Protein AF-A0A409XMB3-F1 (afdb_monomer)

Foldseek 3Di:
DDWFDDQDPDDDDPVPPDPDPVSVVSRVVCVVVVRTDDDDDDPVRVVVVVVVVVVCCVVVVDPDDDDDDDDPCVVPDDDDPDPPDDDDDDDDDDDDDDDDDDDDDDDDDDDDDDDDDDDDDDDDDD

Organism: Psilocybe cyanescens (NCBI:txid93625)

pLDDT: mean 75.9, std 19.15, range [35.38, 95.88]

Secondary structure (DSSP, 8-state):
-EEE---SSS---GGGS---HHHHHHHHHHHHTT-SEEE---HHHHHHHHHHHHHHHHTTSSPPPPPPPPPTTTTPPPPPP---S-----------------------------------------

Radius of gyration: 28.91 Å; Cα contacts (8 Å, |Δi|>4): 46; chains: 1; bounding box: 41×85×69 Å

Structure (mmCIF, N/CA/C/O backbone):
data_AF-A0A409XMB3-F1
#
_entry.id   AF-A0A409XMB3-F1
#
loop_
_atom_site.group_PDB
_atom_site.id
_atom_site.type_symbol
_atom_site.label_atom_id
_atom_site.label_alt_id
_atom_site.label_comp_id
_atom_site.label_asym_id
_atom_site.label_entity_id
_atom_site.label_seq_id
_atom_site.pdbx_PDB_ins_code
_atom_site.Cartn_x
_atom_site.Cartn_y
_atom_site.Cartn_z
_atom_site.occupancy
_atom_site.B_iso_or_equiv
_atom_site.auth_seq_id
_atom_site.auth_comp_id
_atom_site.auth_asym_id
_atom_site.auth_atom_id
_atom_site.pdbx_PDB_model_num
ATOM 1 N N . LEU A 1 1 ? -6.671 -1.298 3.818 1.00 86.25 1 LEU A N 1
ATOM 2 C CA . LEU A 1 1 ? -6.690 -1.993 2.513 1.00 86.25 1 LEU A CA 1
ATOM 3 C C . LEU A 1 1 ? -5.303 -2.555 2.301 1.00 86.25 1 LEU A C 1
ATOM 5 O O . LEU A 1 1 ? -4.352 -1.843 2.599 1.00 86.25 1 LEU A O 1
ATOM 9 N N . GLU A 1 2 ? -5.206 -3.780 1.816 1.00 91.50 2 GLU A N 1
ATOM 10 C CA . GLU A 1 2 ? -3.941 -4.432 1.476 1.00 91.50 2 GLU A CA 1
ATOM 11 C C . GLU A 1 2 ? -4.019 -4.946 0.040 1.00 91.50 2 GLU A C 1
ATOM 13 O O . GLU A 1 2 ? -5.081 -5.402 -0.389 1.00 91.50 2 GLU A O 1
ATOM 18 N N . LEU A 1 3 ? -2.928 -4.806 -0.713 1.00 92.81 3 LEU A N 1
ATOM 19 C CA . LEU A 1 3 ? -2.816 -5.314 -2.076 1.00 92.81 3 LEU A CA 1
ATOM 20 C C . LEU A 1 3 ? -2.106 -6.664 -2.031 1.00 92.81 3 LEU A C 1
ATOM 22 O O . LEU A 1 3 ? -0.945 -6.731 -1.636 1.00 92.81 3 LEU A O 1
ATOM 26 N N . ILE A 1 4 ? -2.797 -7.714 -2.460 1.00 92.75 4 ILE A N 1
ATOM 27 C CA . ILE A 1 4 ? -2.263 -9.075 -2.524 1.00 92.75 4 ILE A CA 1
ATOM 28 C C . ILE A 1 4 ? -1.999 -9.430 -3.983 1.00 92.75 4 ILE A C 1
ATOM 30 O O . ILE A 1 4 ? -2.730 -8.970 -4.857 1.00 92.75 4 ILE A O 1
ATOM 34 N N . GLY A 1 5 ? -0.963 -10.236 -4.234 1.00 92.00 5 GLY A N 1
ATOM 35 C CA . GLY A 1 5 ? -0.686 -10.820 -5.551 1.00 92.00 5 GLY A CA 1
ATOM 36 C C . GLY A 1 5 ? -0.137 -9.840 -6.585 1.00 92.00 5 GLY A C 1
ATOM 37 O O . GLY A 1 5 ? -0.247 -10.086 -7.782 1.00 92.00 5 GLY A O 1
ATOM 38 N N . TRP A 1 6 ? 0.449 -8.726 -6.145 1.00 92.00 6 TRP A N 1
ATOM 39 C CA . TRP A 1 6 ? 1.109 -7.796 -7.054 1.00 92.00 6 TRP A CA 1
ATOM 40 C C . TRP A 1 6 ? 2.348 -8.448 -7.686 1.00 92.00 6 TRP A C 1
ATOM 42 O O . TRP A 1 6 ? 3.220 -8.950 -6.981 1.00 92.00 6 TRP A O 1
ATOM 52 N N . THR A 1 7 ? 2.426 -8.444 -9.018 1.00 90.31 7 THR A N 1
ATOM 53 C CA . THR A 1 7 ? 3.443 -9.199 -9.773 1.00 90.31 7 THR A CA 1
ATOM 54 C C . THR A 1 7 ? 4.788 -8.485 -9.905 1.00 90.31 7 THR A C 1
ATOM 56 O O . THR A 1 7 ? 5.772 -9.106 -10.306 1.00 90.31 7 THR A O 1
ATOM 59 N N . TYR A 1 8 ? 4.848 -7.189 -9.592 1.00 88.38 8 TYR A N 1
ATOM 60 C CA . TYR A 1 8 ? 6.058 -6.377 -9.715 1.00 88.38 8 TYR A CA 1
ATOM 61 C C . TYR A 1 8 ? 6.667 -6.073 -8.346 1.00 88.38 8 TYR A C 1
ATOM 63 O O . TYR A 1 8 ? 5.961 -5.895 -7.362 1.00 88.38 8 TYR A O 1
ATOM 71 N N . GLU A 1 9 ? 7.987 -5.905 -8.287 1.00 86.44 9 GLU A N 1
ATOM 72 C CA . GLU A 1 9 ? 8.697 -5.594 -7.034 1.00 86.44 9 GLU A CA 1
ATOM 73 C C . GLU A 1 9 ? 8.261 -4.270 -6.395 1.00 86.44 9 GLU A C 1
ATOM 75 O O . GLU A 1 9 ? 8.339 -4.083 -5.182 1.00 86.44 9 GLU A O 1
ATOM 80 N N . LYS A 1 10 ? 7.847 -3.309 -7.226 1.00 86.69 10 LYS A N 1
ATOM 81 C CA . LYS A 1 10 ? 7.492 -1.958 -6.798 1.00 86.69 10 LYS A CA 1
ATOM 82 C C . LYS A 1 10 ? 6.112 -1.604 -7.314 1.00 86.69 10 LYS A C 1
ATOM 84 O O . LYS A 1 10 ? 5.753 -1.904 -8.453 1.00 86.69 10 LYS A O 1
ATOM 89 N N . LEU A 1 11 ? 5.357 -0.902 -6.479 1.00 86.50 11 LEU A N 1
ATOM 90 C CA . LEU A 1 11 ? 4.116 -0.270 -6.895 1.00 86.50 11 LEU A CA 1
ATOM 91 C C . LEU A 1 11 ? 4.464 1.066 -7.562 1.00 86.50 11 LEU A C 1
ATOM 93 O O . LEU A 1 11 ? 4.784 2.048 -6.890 1.00 86.50 11 LEU A O 1
ATOM 97 N N . VAL A 1 12 ? 4.474 1.081 -8.893 1.00 86.88 12 VAL A N 1
ATOM 98 C CA . VAL A 1 12 ? 4.844 2.248 -9.707 1.00 86.88 12 VAL A CA 1
ATOM 99 C C . VAL A 1 12 ? 3.673 2.643 -10.602 1.00 86.88 12 VAL A C 1
ATOM 101 O O . VAL A 1 12 ? 2.772 1.846 -10.850 1.00 86.88 12 VAL A O 1
ATOM 104 N N . ASN A 1 13 ? 3.682 3.882 -11.097 1.00 84.38 13 ASN A N 1
ATOM 105 C CA . ASN A 1 13 ? 2.747 4.316 -12.135 1.00 84.38 13 ASN A CA 1
ATOM 106 C C . ASN A 1 13 ? 2.805 3.332 -13.325 1.00 84.38 13 ASN A C 1
ATOM 108 O O . ASN A 1 13 ? 3.919 3.014 -13.749 1.00 84.38 13 ASN A O 1
ATOM 112 N N . PRO A 1 14 ? 1.662 2.885 -13.881 1.00 79.44 14 PRO A N 1
ATOM 113 C CA . PRO A 1 14 ? 1.623 1.957 -15.010 1.00 79.44 14 PRO A CA 1
ATOM 114 C C . PRO A 1 14 ? 2.483 2.387 -16.205 1.00 79.44 14 PRO A C 1
ATOM 116 O O . PRO A 1 14 ? 3.109 1.537 -16.826 1.00 79.44 14 PRO A O 1
ATOM 119 N N . SER A 1 15 ? 2.606 3.688 -16.491 1.00 81.81 15 SER A N 1
ATOM 120 C CA . SER A 1 15 ? 3.463 4.176 -17.586 1.00 81.81 15 SER A CA 1
ATOM 121 C C . SER A 1 15 ? 4.964 3.995 -17.336 1.00 81.81 15 SER A C 1
ATOM 123 O O . SER A 1 15 ? 5.756 4.044 -18.271 1.00 81.81 15 SER A O 1
ATOM 125 N N . LYS A 1 16 ? 5.361 3.805 -16.072 1.00 82.31 16 LYS A N 1
ATOM 126 C CA . LYS A 1 16 ? 6.736 3.511 -15.649 1.00 82.31 16 LYS A CA 1
ATOM 127 C C . LYS A 1 16 ? 6.980 2.020 -15.425 1.00 82.31 16 LYS A C 1
ATOM 129 O O . LYS A 1 16 ? 8.098 1.651 -15.069 1.00 82.31 16 LYS A O 1
ATOM 134 N N . LEU A 1 17 ? 5.958 1.176 -15.570 1.00 81.88 17 LEU A N 1
ATOM 135 C CA . LEU A 1 17 ? 6.168 -0.266 -15.585 1.00 81.88 17 LEU A CA 1
ATOM 136 C C . LEU A 1 17 ? 6.957 -0.634 -16.840 1.00 81.88 17 LEU A C 1
ATOM 138 O O . LEU A 1 17 ? 6.929 0.077 -17.845 1.00 81.88 17 LEU A O 1
ATOM 142 N N . SER A 1 18 ? 7.685 -1.748 -16.780 1.00 76.94 18 SER A N 1
ATOM 143 C CA . SER A 1 18 ? 8.399 -2.231 -17.957 1.00 76.94 18 SER A CA 1
ATOM 144 C C . SER A 1 18 ? 7.403 -2.436 -19.100 1.00 76.94 18 SER A C 1
ATOM 146 O O . SER A 1 18 ? 6.399 -3.122 -18.910 1.00 76.94 18 SER A O 1
ATOM 148 N N . THR A 1 19 ? 7.728 -1.959 -20.296 1.00 79.94 19 THR A N 1
ATOM 149 C CA . THR A 1 19 ? 6.975 -2.258 -21.526 1.00 79.94 19 THR A CA 1
ATOM 150 C C . THR A 1 19 ? 7.185 -3.696 -22.010 1.00 79.94 19 THR A C 1
ATOM 152 O O . THR A 1 19 ? 6.738 -4.067 -23.093 1.00 79.94 19 THR A O 1
ATOM 155 N N . SER A 1 20 ? 7.865 -4.530 -21.215 1.00 82.56 20 SER A N 1
ATOM 156 C CA . SER A 1 20 ? 8.048 -5.940 -21.519 1.00 82.56 20 SER A CA 1
ATOM 157 C C . SER A 1 20 ? 6.692 -6.657 -21.522 1.00 82.56 20 SER A C 1
ATOM 159 O O . SER A 1 20 ? 5.986 -6.725 -20.512 1.00 82.56 20 SER A O 1
ATOM 161 N N . LEU A 1 21 ? 6.330 -7.214 -22.681 1.00 85.38 21 LEU A N 1
ATOM 162 C CA . LEU A 1 21 ? 5.100 -7.990 -22.861 1.00 85.38 21 LEU A CA 1
ATOM 163 C C . LEU A 1 21 ? 4.926 -9.120 -21.828 1.00 85.38 21 LEU A C 1
ATOM 165 O O . LEU A 1 21 ? 3.801 -9.298 -21.359 1.00 85.38 21 LEU A O 1
ATOM 169 N N . PRO A 1 22 ? 5.977 -9.865 -21.419 1.00 88.38 22 PRO A N 1
ATOM 170 C CA . PRO A 1 22 ? 5.817 -10.936 -20.438 1.00 88.38 22 PRO A CA 1
ATOM 171 C C . PRO A 1 22 ? 5.331 -10.443 -19.071 1.00 88.38 22 PRO A C 1
ATOM 173 O O . PRO A 1 22 ? 4.495 -11.098 -18.455 1.00 88.38 22 PRO A O 1
ATOM 176 N N . GLY A 1 23 ? 5.822 -9.294 -18.592 1.00 87.75 23 GLY A N 1
ATOM 177 C CA . GLY A 1 23 ? 5.414 -8.750 -17.293 1.00 87.75 23 GLY A CA 1
ATOM 178 C C . GLY A 1 23 ? 3.952 -8.306 -17.290 1.00 87.75 23 GLY A C 1
ATOM 179 O O . GLY A 1 23 ? 3.211 -8.609 -16.357 1.00 87.75 23 GLY A O 1
ATOM 180 N N . LEU A 1 24 ? 3.528 -7.647 -18.372 1.00 88.00 24 LEU A N 1
ATOM 181 C CA . LEU A 1 24 ? 2.155 -7.166 -18.515 1.00 88.00 24 LEU A CA 1
ATOM 182 C C . LEU A 1 24 ? 1.154 -8.316 -18.647 1.00 88.00 24 LEU A C 1
ATOM 184 O O . LEU A 1 24 ? 0.090 -8.251 -18.040 1.00 88.00 24 LEU A O 1
ATOM 188 N N . ARG A 1 25 ? 1.508 -9.383 -19.379 1.00 91.75 25 ARG A N 1
ATOM 189 C CA . ARG A 1 25 ? 0.685 -10.602 -19.459 1.00 91.75 25 ARG A CA 1
ATOM 190 C C . ARG A 1 25 ? 0.496 -11.232 -18.086 1.00 91.75 25 ARG A C 1
ATOM 192 O O . ARG A 1 25 ? -0.635 -11.406 -17.669 1.00 91.75 25 ARG A O 1
ATOM 199 N N . LYS A 1 26 ? 1.581 -11.428 -17.328 1.00 91.69 26 LYS A N 1
ATOM 200 C CA . LYS A 1 26 ? 1.498 -11.959 -15.957 1.00 91.69 26 LYS A CA 1
ATOM 201 C C . LYS A 1 26 ? 0.608 -11.117 -15.047 1.00 91.69 26 LYS A C 1
ATOM 203 O O . LYS A 1 26 ? -0.134 -11.670 -14.245 1.00 91.69 26 LYS A O 1
ATOM 208 N N . LEU A 1 27 ? 0.697 -9.789 -15.143 1.00 90.62 27 LEU A N 1
ATOM 209 C CA . LEU A 1 27 ? -0.177 -8.909 -14.369 1.00 90.62 27 LEU A CA 1
ATOM 210 C C . LEU A 1 27 ? -1.643 -9.071 -14.788 1.00 90.62 27 LEU A C 1
ATOM 212 O O . LEU A 1 27 ? -2.511 -9.143 -13.925 1.00 90.62 27 LEU A O 1
ATOM 216 N N . LEU A 1 28 ? -1.914 -9.129 -16.093 1.00 91.56 28 LEU A N 1
ATOM 217 C CA . LEU A 1 28 ? -3.261 -9.327 -16.619 1.00 91.56 28 LEU A CA 1
ATOM 218 C C . LEU A 1 28 ? -3.847 -10.670 -16.168 1.00 91.56 28 LEU A C 1
ATOM 220 O O . LEU A 1 28 ? -4.965 -10.699 -15.663 1.00 91.56 28 LEU A O 1
ATOM 224 N N . ASP A 1 29 ? -3.077 -11.749 -16.289 1.00 94.81 29 ASP A N 1
ATOM 225 C CA . ASP A 1 29 ? -3.473 -13.090 -15.858 1.00 94.81 29 ASP A CA 1
ATOM 226 C C . ASP A 1 29 ? -3.771 -13.096 -14.351 1.00 94.81 29 ASP A C 1
ATOM 228 O O . ASP A 1 29 ? -4.845 -13.513 -13.932 1.00 94.81 29 ASP A O 1
ATOM 232 N N . ALA A 1 30 ? -2.899 -12.494 -13.533 1.00 94.44 30 ALA A N 1
ATOM 233 C CA . ALA A 1 30 ? -3.109 -12.399 -12.089 1.00 94.44 30 ALA A CA 1
ATOM 234 C C . ALA A 1 30 ? -4.381 -11.619 -11.702 1.00 94.44 30 ALA A C 1
ATOM 236 O O . ALA A 1 30 ? -5.035 -11.935 -10.703 1.00 94.44 30 ALA A O 1
ATOM 237 N N . LEU A 1 31 ? -4.740 -10.592 -12.476 1.00 92.75 31 LEU A N 1
ATOM 238 C CA . LEU A 1 31 ? -5.984 -9.845 -12.286 1.00 92.75 31 LEU A CA 1
ATOM 239 C C . LEU A 1 31 ? -7.209 -10.676 -12.687 1.00 92.75 31 LEU A C 1
ATOM 241 O O . LEU A 1 31 ? -8.196 -10.673 -11.952 1.00 92.75 31 LEU A O 1
ATOM 245 N N . ASN A 1 32 ? -7.137 -11.401 -13.806 1.00 95.69 32 ASN A N 1
ATOM 246 C CA . ASN A 1 32 ? -8.226 -12.250 -14.299 1.00 95.69 32 ASN A CA 1
ATOM 247 C C . ASN A 1 32 ? -8.482 -13.453 -13.383 1.00 95.69 32 ASN A C 1
ATOM 249 O O . ASN A 1 32 ? -9.632 -13.753 -13.069 1.00 95.69 32 ASN A O 1
ATOM 253 N N . ASP A 1 33 ? -7.418 -14.081 -12.889 1.00 95.88 33 ASP A N 1
ATOM 254 C CA . ASP A 1 33 ? -7.488 -15.205 -11.952 1.00 95.88 33 ASP A CA 1
ATOM 255 C C . ASP A 1 33 ? -7.924 -14.761 -10.542 1.00 95.88 33 ASP A C 1
ATOM 257 O O . ASP A 1 33 ? -8.229 -15.580 -9.674 1.00 95.88 33 ASP A O 1
ATOM 261 N N . GLY A 1 34 ? -7.931 -13.449 -10.271 1.00 94.12 34 GLY A N 1
ATOM 262 C CA . GLY A 1 34 ? -8.261 -12.885 -8.962 1.00 94.12 34 GLY A CA 1
ATOM 263 C C . GLY A 1 34 ? -7.192 -13.135 -7.891 1.00 94.12 34 GLY A C 1
ATOM 264 O O . GLY A 1 34 ? -7.480 -13.020 -6.688 1.00 94.12 34 GLY A O 1
ATOM 265 N N . THR A 1 35 ? -5.969 -13.474 -8.309 1.00 94.50 35 THR A N 1
ATOM 266 C CA . THR A 1 35 ? -4.800 -13.597 -7.427 1.00 94.50 35 THR A CA 1
ATOM 267 C C . THR A 1 35 ? -4.270 -12.217 -7.038 1.00 94.50 35 THR A C 1
ATOM 269 O O . THR A 1 35 ? -3.887 -12.021 -5.885 1.00 94.50 35 THR A O 1
ATOM 272 N N . CYS A 1 36 ? -4.351 -11.237 -7.947 1.00 94.75 36 CYS A N 1
ATOM 273 C CA . CYS A 1 36 ? -4.053 -9.834 -7.681 1.00 94.75 36 CYS A CA 1
ATOM 274 C C . CYS A 1 36 ? -5.325 -9.056 -7.303 1.00 94.75 36 CYS A C 1
ATOM 276 O O . CYS A 1 36 ? -6.171 -8.784 -8.155 1.00 94.75 36 CYS A O 1
ATOM 278 N N . LYS A 1 37 ? -5.478 -8.661 -6.032 1.00 93.94 37 LYS A N 1
ATOM 279 C CA . LYS A 1 37 ? -6.672 -7.936 -5.554 1.00 93.94 37 LYS A CA 1
ATOM 280 C C . LYS A 1 37 ? -6.427 -7.101 -4.305 1.00 93.94 37 LYS A C 1
ATOM 282 O O . LYS A 1 37 ? -5.506 -7.349 -3.531 1.00 93.94 37 LYS A O 1
ATOM 287 N N . PHE A 1 38 ? -7.317 -6.136 -4.081 1.00 93.00 38 PHE A N 1
ATOM 288 C CA . PHE A 1 38 ? -7.356 -5.366 -2.843 1.00 93.00 38 PHE A CA 1
ATOM 289 C C . PHE A 1 38 ? -8.289 -6.019 -1.828 1.00 93.00 38 PHE A C 1
ATOM 291 O O . PHE A 1 38 ? -9.477 -6.206 -2.095 1.00 93.00 38 PHE A O 1
ATOM 298 N N . ILE A 1 39 ? -7.768 -6.300 -0.635 1.00 94.56 39 ILE A N 1
ATOM 299 C CA . ILE A 1 39 ? -8.553 -6.821 0.482 1.00 94.56 39 ILE A CA 1
ATOM 300 C C . ILE A 1 39 ? -8.800 -5.719 1.512 1.00 94.56 39 ILE A C 1
ATOM 302 O O . ILE A 1 39 ? -7.922 -4.923 1.875 1.00 94.56 39 ILE A O 1
ATOM 306 N N . LYS A 1 40 ? -10.043 -5.661 1.992 1.00 94.88 40 LYS A N 1
ATOM 307 C CA . LYS A 1 40 ? -10.425 -4.838 3.137 1.00 94.88 40 LYS A CA 1
ATOM 308 C C . LYS A 1 40 ? -9.998 -5.534 4.419 1.00 94.88 40 LYS A C 1
ATOM 310 O O . LYS A 1 40 ? -10.643 -6.475 4.857 1.00 94.88 40 LYS A O 1
ATOM 315 N N . LEU A 1 41 ? -8.920 -5.030 5.009 1.00 94.25 41 LEU A N 1
ATOM 316 C CA . LEU A 1 41 ? -8.521 -5.399 6.361 1.00 94.25 41 LEU A CA 1
ATOM 317 C C . LEU A 1 41 ? -9.517 -4.850 7.382 1.00 94.25 41 LEU A C 1
ATOM 319 O O . LEU A 1 41 ? -9.977 -3.709 7.257 1.00 94.25 41 LEU A O 1
ATOM 323 N N . THR A 1 42 ? -9.802 -5.649 8.406 1.00 95.25 42 THR A N 1
ATOM 324 C CA . THR A 1 42 ? -10.522 -5.183 9.595 1.00 95.25 42 THR A CA 1
ATOM 325 C C . THR A 1 42 ? -9.645 -4.233 10.413 1.00 95.25 42 THR A C 1
ATOM 327 O O . THR A 1 42 ? -8.432 -4.137 10.216 1.00 95.25 42 THR A O 1
ATOM 330 N N . THR A 1 43 ? -10.246 -3.506 11.354 1.00 93.56 43 THR A N 1
ATOM 331 C CA . THR A 1 43 ? -9.515 -2.573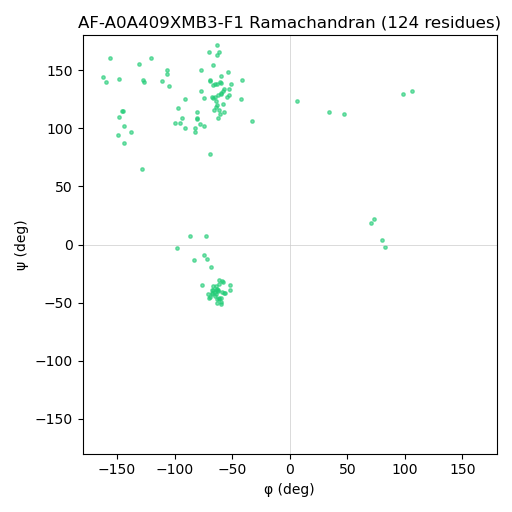 12.227 1.00 93.56 43 THR A CA 1
ATOM 332 C C . THR A 1 43 ? -8.427 -3.275 13.041 1.00 93.56 43 THR A C 1
ATOM 334 O O . THR A 1 43 ? -7.317 -2.757 13.140 1.00 93.56 43 THR A O 1
ATOM 337 N N . ALA A 1 44 ? -8.709 -4.475 13.557 1.00 93.69 44 ALA A N 1
ATOM 338 C CA . ALA A 1 44 ? -7.746 -5.284 14.302 1.00 93.69 44 ALA A CA 1
ATOM 339 C C . ALA A 1 44 ? -6.542 -5.696 13.436 1.00 93.69 44 ALA A C 1
ATOM 341 O O . ALA A 1 44 ? -5.395 -5.499 13.833 1.00 93.69 44 ALA A O 1
ATOM 342 N N . GLN A 1 45 ? -6.793 -6.186 12.218 1.00 94.06 45 GLN A N 1
ATOM 343 C CA . GLN A 1 45 ? -5.735 -6.558 11.272 1.00 94.06 45 GLN A CA 1
ATOM 344 C C . GLN A 1 45 ? -4.887 -5.355 10.855 1.00 94.06 45 GLN A C 1
ATOM 346 O O . GLN A 1 45 ? -3.670 -5.460 10.739 1.00 94.06 45 GLN A O 1
ATOM 351 N N . LEU A 1 46 ? -5.514 -4.192 10.670 1.00 93.94 46 LEU A N 1
ATOM 352 C CA . LEU A 1 46 ? -4.803 -2.964 10.330 1.00 93.94 46 LEU A CA 1
ATOM 353 C C . LEU A 1 46 ? -3.851 -2.537 11.454 1.00 93.94 46 LEU A C 1
ATOM 355 O O . LEU A 1 46 ? -2.715 -2.157 11.175 1.00 93.94 46 LEU A O 1
ATOM 359 N N . LEU A 1 47 ? -4.286 -2.626 12.715 1.00 94.06 47 LEU A N 1
ATOM 360 C CA . LEU A 1 47 ? -3.428 -2.332 13.864 1.00 94.06 47 LEU A CA 1
ATOM 361 C C . LEU A 1 47 ? -2.231 -3.280 13.926 1.00 94.06 47 LEU A C 1
ATOM 363 O O . LEU A 1 47 ? -1.105 -2.807 14.082 1.00 94.06 47 LEU A O 1
ATOM 367 N N . GLN A 1 48 ? -2.470 -4.580 13.748 1.00 94.50 48 GLN A N 1
ATOM 368 C CA . GLN A 1 48 ? -1.418 -5.591 13.730 1.00 94.50 48 GLN A CA 1
ATOM 369 C C . GLN A 1 48 ? -0.403 -5.315 12.614 1.00 94.50 48 GLN A C 1
ATOM 371 O O . GLN A 1 48 ? 0.784 -5.146 12.883 1.00 94.50 48 GLN A O 1
ATOM 376 N N . HIS A 1 49 ? -0.881 -5.112 11.385 1.00 92.31 49 HIS A N 1
ATOM 377 C CA . HIS A 1 49 ? -0.040 -4.771 10.239 1.00 92.31 49 HIS A CA 1
ATOM 378 C C . HIS A 1 49 ? 0.793 -3.500 10.490 1.00 92.31 49 HIS A C 1
ATOM 380 O O . HIS A 1 49 ? 1.980 -3.434 10.170 1.00 92.31 49 HIS A O 1
ATOM 386 N N . CYS A 1 50 ? 0.206 -2.469 11.108 1.00 91.81 50 CYS A N 1
ATOM 387 C CA . CYS A 1 50 ? 0.946 -1.267 11.488 1.00 91.81 50 CYS A CA 1
ATOM 388 C C . CYS A 1 50 ? 2.034 -1.535 12.538 1.00 91.81 50 CYS A C 1
ATOM 390 O O . CYS A 1 50 ? 3.072 -0.870 12.507 1.00 91.81 50 CYS A O 1
ATOM 392 N N . GLN A 1 51 ? 1.805 -2.442 13.487 1.00 94.88 51 GLN A N 1
ATOM 393 C CA . GLN A 1 51 ? 2.809 -2.815 14.483 1.00 94.88 51 GLN A CA 1
ATOM 394 C C . GLN A 1 51 ? 3.948 -3.608 13.848 1.00 94.88 51 GLN A C 1
ATOM 396 O O . GLN A 1 51 ? 5.107 -3.269 14.076 1.00 94.88 51 GLN A O 1
ATOM 401 N N . ASP A 1 52 ? 3.630 -4.588 13.008 1.00 93.81 52 ASP A N 1
ATOM 402 C CA . ASP A 1 52 ? 4.623 -5.435 12.347 1.00 93.81 52 ASP A CA 1
ATOM 403 C C . ASP A 1 52 ? 5.492 -4.619 11.388 1.00 93.81 52 ASP A C 1
ATOM 405 O O . ASP A 1 52 ? 6.717 -4.708 11.429 1.00 93.81 52 ASP A O 1
ATOM 409 N N . HIS A 1 53 ? 4.894 -3.687 10.643 1.00 91.81 53 HIS A N 1
ATOM 410 C CA . HIS A 1 53 ? 5.649 -2.745 9.818 1.00 91.81 53 HIS A CA 1
ATOM 411 C C . HIS A 1 53 ? 6.577 -1.841 10.652 1.00 91.81 53 HIS A C 1
ATOM 413 O O . HIS A 1 53 ? 7.706 -1.558 10.254 1.00 91.81 53 HIS A O 1
ATOM 419 N N . LYS A 1 54 ? 6.136 -1.377 11.832 1.00 92.25 54 LYS A N 1
ATOM 420 C CA . LYS A 1 54 ? 6.994 -0.589 12.737 1.00 92.25 54 LYS A CA 1
ATOM 421 C C . LYS A 1 54 ? 8.147 -1.418 13.299 1.00 92.25 54 LYS A C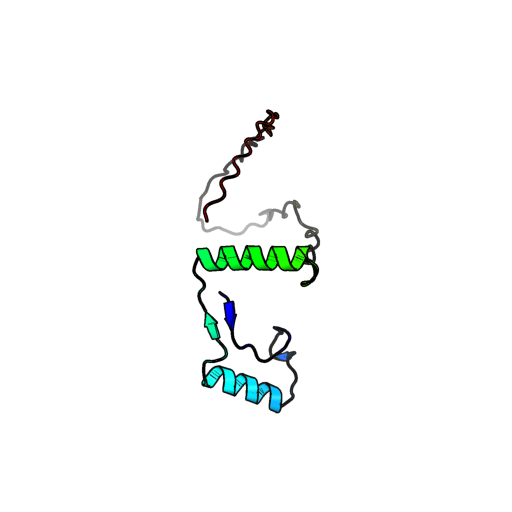 1
ATOM 423 O O . LYS A 1 54 ? 9.236 -0.870 13.439 1.00 92.25 54 LYS A O 1
ATOM 428 N N . LYS A 1 55 ? 7.913 -2.691 13.633 1.00 93.94 55 LYS A N 1
ATOM 429 C CA . LYS A 1 55 ? 8.962 -3.622 14.072 1.00 93.94 55 LYS A CA 1
ATOM 430 C C . LYS A 1 55 ? 9.975 -3.841 12.950 1.00 93.94 55 LYS A C 1
ATOM 432 O O . LYS A 1 55 ? 11.134 -3.518 13.144 1.00 93.94 55 LYS A O 1
ATOM 437 N N . ALA A 1 56 ? 9.520 -4.163 11.740 1.00 91.38 56 ALA A N 1
ATOM 438 C CA . ALA A 1 56 ? 10.392 -4.355 10.581 1.00 91.38 56 ALA A CA 1
ATOM 439 C C . ALA A 1 56 ? 11.255 -3.122 10.238 1.00 91.38 56 ALA A C 1
ATOM 441 O O . ALA A 1 56 ? 12.388 -3.274 9.785 1.00 91.38 56 ALA A O 1
ATOM 442 N N . ILE A 1 57 ? 10.759 -1.899 10.478 1.00 92.69 57 ILE A N 1
ATOM 443 C CA . ILE A 1 57 ? 11.583 -0.680 10.377 1.00 92.69 57 ILE A CA 1
ATOM 444 C C . ILE A 1 57 ? 12.636 -0.617 11.493 1.00 92.69 57 ILE A C 1
ATOM 446 O O . ILE A 1 57 ? 13.778 -0.256 11.225 1.00 92.69 57 ILE A O 1
ATOM 450 N N . LYS A 1 58 ? 12.260 -0.916 12.744 1.00 90.94 58 LYS A N 1
ATOM 451 C CA . LYS A 1 58 ? 13.186 -0.898 13.891 1.00 90.94 58 LYS A CA 1
ATOM 452 C C . LYS A 1 58 ? 14.287 -1.946 13.750 1.00 90.94 58 LYS A C 1
ATOM 454 O O . LYS A 1 58 ? 15.435 -1.645 14.050 1.00 90.94 58 LYS A O 1
ATOM 459 N N . ASP A 1 59 ? 13.931 -3.119 13.242 1.00 92.50 59 ASP A N 1
ATOM 460 C CA . ASP A 1 59 ? 14.843 -4.237 13.001 1.00 92.50 59 ASP A CA 1
ATOM 461 C C . ASP A 1 59 ? 15.737 -3.995 11.767 1.00 92.50 59 ASP A C 1
ATOM 463 O O . ASP A 1 59 ? 16.664 -4.755 11.507 1.00 92.50 59 ASP A O 1
ATOM 467 N N . GLY A 1 60 ? 15.467 -2.939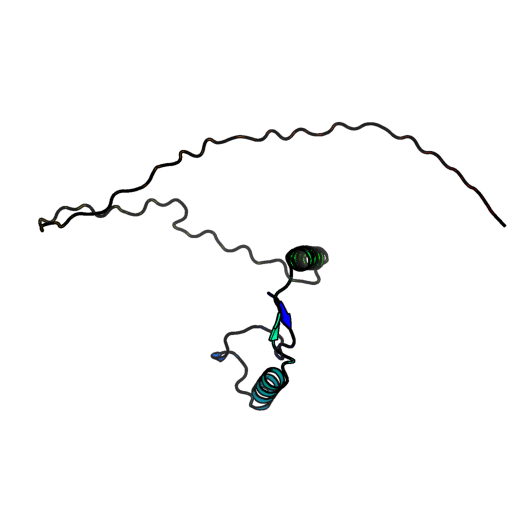 10.987 1.00 89.31 60 GLY A N 1
ATOM 468 C CA . GLY A 1 60 ? 16.238 -2.567 9.799 1.00 89.31 60 GLY A CA 1
ATOM 469 C C . GLY A 1 60 ? 15.912 -3.376 8.540 1.00 89.31 60 GLY A C 1
ATOM 470 O O . GLY A 1 60 ? 16.529 -3.152 7.501 1.00 89.31 60 GLY A O 1
ATOM 471 N N . SER A 1 61 ? 14.926 -4.277 8.596 1.00 89.56 61 SER A N 1
ATOM 472 C CA . SER A 1 61 ? 14.452 -5.046 7.437 1.00 89.56 61 SER A CA 1
ATOM 473 C C . SER A 1 61 ? 13.781 -4.152 6.387 1.00 89.56 61 SER A C 1
ATOM 475 O O . SER A 1 61 ? 13.942 -4.366 5.185 1.00 89.56 61 SER A O 1
ATOM 477 N N . LEU A 1 62 ? 13.068 -3.112 6.832 1.00 87.06 62 LEU A N 1
ATOM 478 C CA . LEU A 1 62 ? 12.472 -2.103 5.960 1.00 87.06 62 LEU A CA 1
ATOM 479 C C . LEU A 1 62 ? 13.175 -0.749 6.115 1.00 87.06 62 LEU A C 1
ATOM 481 O O . LEU A 1 62 ? 13.472 -0.329 7.236 1.00 87.06 62 LEU A O 1
ATOM 485 N N . PRO A 1 63 ? 13.391 -0.005 5.013 1.00 86.75 63 PRO A N 1
ATOM 486 C CA . PRO A 1 63 ? 13.982 1.322 5.088 1.00 86.75 63 PRO A CA 1
ATOM 487 C C . PRO A 1 63 ? 13.076 2.274 5.873 1.00 86.75 63 PRO A C 1
ATOM 489 O O . PRO A 1 63 ? 11.857 2.316 5.677 1.00 86.75 63 PRO A O 1
ATOM 492 N N . ALA A 1 64 ? 13.684 3.096 6.731 1.00 86.56 64 ALA A N 1
ATOM 493 C CA . ALA A 1 64 ? 12.949 4.087 7.501 1.00 86.56 64 ALA A CA 1
ATOM 494 C C . ALA A 1 64 ? 12.207 5.077 6.575 1.00 86.56 64 ALA A C 1
ATOM 496 O O . ALA A 1 64 ? 12.758 5.529 5.561 1.00 86.56 64 ALA A O 1
ATOM 497 N N . PRO A 1 65 ? 10.960 5.460 6.911 1.00 86.25 65 PRO A N 1
ATOM 498 C CA . PRO A 1 65 ? 10.185 6.376 6.090 1.00 86.25 65 PRO A CA 1
ATOM 499 C C . PRO A 1 65 ? 10.876 7.740 6.001 1.00 86.25 65 PRO A C 1
ATOM 501 O O . PRO A 1 65 ? 11.204 8.367 7.012 1.00 86.25 65 PRO A O 1
ATOM 504 N N . LYS A 1 66 ? 11.062 8.232 4.771 1.00 88.19 66 LYS A N 1
ATOM 505 C CA . LYS A 1 66 ? 11.620 9.567 4.524 1.00 88.19 66 LYS A CA 1
ATOM 506 C C . LYS A 1 66 ? 10.681 10.628 5.097 1.00 88.19 66 LYS A C 1
ATOM 508 O O . LYS A 1 66 ? 9.535 10.753 4.661 1.00 88.19 66 LYS A O 1
ATOM 513 N N . LYS A 1 67 ? 11.175 11.430 6.044 1.00 90.06 67 LYS A N 1
ATOM 514 C CA . LYS A 1 67 ? 10.449 12.609 6.529 1.00 90.06 67 LYS A CA 1
ATOM 515 C C . LYS A 1 67 ? 10.304 13.598 5.371 1.00 90.06 67 LYS A C 1
ATOM 517 O O . LYS A 1 67 ? 11.294 13.994 4.758 1.00 90.06 67 LYS A O 1
ATOM 522 N N . ARG A 1 68 ? 9.066 13.974 5.045 1.00 88.75 68 ARG A N 1
ATOM 523 C CA . ARG A 1 68 ? 8.811 15.021 4.047 1.00 88.75 68 ARG A CA 1
ATOM 524 C C . ARG A 1 68 ? 9.324 16.347 4.593 1.00 88.75 68 ARG A C 1
ATOM 526 O O . ARG A 1 68 ? 9.078 16.659 5.756 1.00 88.75 68 ARG A O 1
ATOM 533 N N . GLN A 1 69 ? 9.992 17.120 3.743 1.00 90.94 69 GLN A N 1
ATOM 534 C CA . GLN A 1 69 ? 10.370 18.483 4.095 1.00 90.94 69 GLN A CA 1
ATOM 535 C C . GLN A 1 69 ? 9.107 19.306 4.390 1.00 90.94 69 GLN A C 1
ATOM 537 O O . GLN A 1 69 ? 8.092 19.128 3.697 1.00 90.94 69 GLN A O 1
ATOM 542 N N . PRO A 1 70 ? 9.137 20.174 5.415 1.00 91.31 70 PRO A N 1
ATOM 543 C CA . PRO A 1 70 ? 8.030 21.075 5.680 1.00 91.31 70 PRO A CA 1
ATOM 544 C C . PRO A 1 70 ? 7.801 21.964 4.457 1.00 91.31 70 PRO A C 1
ATOM 546 O O . PRO A 1 70 ? 8.736 22.333 3.743 1.00 91.31 70 PRO A O 1
ATOM 549 N N . ARG A 1 71 ? 6.537 22.293 4.185 1.00 90.31 71 AR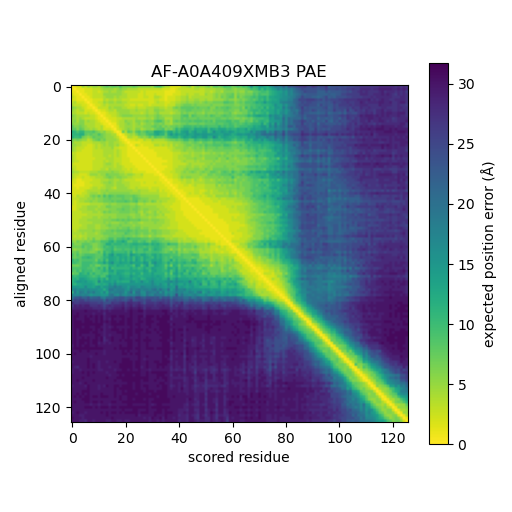G A N 1
ATOM 550 C CA . ARG A 1 71 ? 6.229 23.220 3.095 1.00 90.31 71 ARG A CA 1
ATOM 551 C C . ARG A 1 71 ? 6.703 24.621 3.481 1.00 90.31 71 ARG A C 1
ATOM 553 O O . ARG A 1 71 ? 6.540 25.020 4.629 1.00 90.31 71 ARG A O 1
ATOM 560 N N . LYS A 1 72 ? 7.251 25.369 2.520 1.00 90.25 72 LYS A N 1
ATOM 561 C CA . LYS A 1 72 ? 7.754 26.739 2.736 1.00 90.25 72 LYS A CA 1
ATOM 562 C C . LYS A 1 72 ? 6.671 27.697 3.251 1.00 90.25 72 LYS A C 1
ATOM 564 O O . LYS A 1 72 ? 6.977 28.618 3.992 1.00 90.25 72 LYS A O 1
ATOM 569 N N . ASP A 1 73 ? 5.423 27.474 2.855 1.00 87.00 73 ASP A N 1
ATOM 570 C CA . ASP A 1 73 ? 4.257 28.288 3.203 1.00 87.00 73 ASP A CA 1
ATOM 571 C C . ASP A 1 73 ? 3.595 27.880 4.530 1.00 87.00 73 ASP A C 1
ATOM 573 O O . ASP A 1 73 ? 2.523 28.385 4.874 1.00 87.00 73 ASP A O 1
ATOM 577 N N . ILE A 1 74 ? 4.199 26.958 5.291 1.00 88.06 74 ILE A N 1
ATOM 578 C CA . ILE A 1 74 ? 3.647 26.542 6.577 1.00 88.06 74 ILE A CA 1
ATOM 579 C C . ILE A 1 74 ? 3.590 27.746 7.531 1.00 88.06 74 ILE A C 1
ATOM 581 O O . ILE A 1 74 ? 4.600 28.344 7.886 1.00 88.06 74 ILE A O 1
ATOM 585 N N . GLY A 1 75 ? 2.375 28.140 7.917 1.00 88.50 75 GLY A N 1
ATOM 586 C CA . GLY A 1 75 ? 2.137 29.295 8.789 1.00 88.50 75 GLY A CA 1
A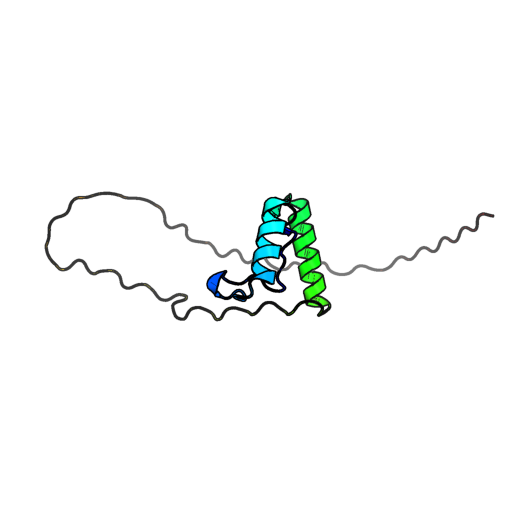TOM 587 C C . GLY A 1 75 ? 2.122 30.663 8.092 1.00 88.50 75 GLY A C 1
ATOM 588 O O . GLY A 1 75 ? 1.837 31.663 8.751 1.00 88.50 75 GLY A O 1
ATOM 589 N N . THR A 1 76 ? 2.361 30.747 6.778 1.00 88.56 76 THR A N 1
ATOM 590 C CA . THR A 1 76 ? 2.253 32.017 6.044 1.00 88.56 76 THR A CA 1
ATOM 591 C C . THR A 1 76 ? 0.781 32.388 5.836 1.00 88.56 76 THR A C 1
ATOM 593 O O . THR A 1 76 ? -0.008 31.603 5.305 1.00 88.56 76 THR A O 1
ATOM 596 N N . LYS A 1 77 ? 0.386 33.601 6.249 1.00 87.88 77 LYS A N 1
ATOM 597 C CA . LYS A 1 77 ? -0.963 34.125 5.985 1.00 87.88 77 LYS A CA 1
ATOM 598 C C . LYS A 1 77 ? -1.137 34.301 4.476 1.00 87.88 77 LYS A C 1
ATOM 600 O O . LYS A 1 77 ? -0.329 34.967 3.836 1.00 87.88 77 LYS A O 1
ATOM 605 N N . ARG A 1 78 ? -2.197 33.719 3.911 1.00 84.44 78 ARG A N 1
ATOM 606 C CA . ARG A 1 78 ? -2.569 33.971 2.513 1.00 84.44 78 ARG A CA 1
ATOM 607 C C . ARG A 1 78 ? -2.973 35.443 2.366 1.00 84.44 78 ARG A C 1
ATOM 609 O O . ARG A 1 78 ? -3.674 35.939 3.256 1.00 84.44 78 ARG A O 1
ATOM 616 N N . PRO A 1 79 ? -2.561 36.132 1.288 1.00 83.44 79 PRO A N 1
ATOM 617 C CA . PRO A 1 79 ? -3.048 37.476 1.023 1.00 83.44 79 PRO A CA 1
ATOM 618 C C . PRO A 1 79 ? -4.575 37.428 0.919 1.00 83.44 79 PRO A C 1
ATOM 620 O O . PRO A 1 79 ? -5.137 36.542 0.272 1.00 83.44 79 PRO A O 1
ATOM 623 N N . ARG A 1 80 ? -5.247 38.342 1.620 1.00 79.56 80 ARG A N 1
ATOM 624 C CA . ARG A 1 80 ? -6.677 38.576 1.417 1.00 79.56 80 ARG A CA 1
ATOM 625 C C . ARG A 1 80 ? -6.800 39.392 0.138 1.00 79.56 80 ARG A C 1
ATOM 627 O O . ARG A 1 80 ? -6.059 40.359 -0.013 1.00 79.56 80 ARG A O 1
ATOM 634 N N . ALA A 1 81 ? -7.686 38.989 -0.768 1.00 76.81 81 ALA A N 1
ATOM 635 C CA . ALA A 1 81 ? -8.083 39.867 -1.857 1.00 76.81 81 ALA A CA 1
ATOM 636 C C . ALA A 1 81 ? -8.648 41.146 -1.222 1.00 76.81 81 ALA A C 1
ATOM 638 O O . ALA A 1 81 ? -9.541 41.071 -0.380 1.00 76.81 81 ALA A O 1
ATOM 639 N N . THR A 1 82 ? -8.046 42.289 -1.524 1.00 67.81 82 THR A N 1
ATOM 640 C CA . THR A 1 82 ? -8.627 43.594 -1.223 1.00 67.81 82 THR A CA 1
ATOM 641 C C . THR A 1 82 ? -9.645 43.867 -2.321 1.00 67.81 82 THR A C 1
ATOM 643 O O . THR A 1 82 ? -9.260 44.050 -3.476 1.00 67.81 82 THR A O 1
ATOM 646 N N . ASP A 1 83 ? -10.927 43.812 -1.966 1.00 63.38 83 ASP A N 1
ATOM 647 C CA . ASP A 1 83 ? -12.039 44.233 -2.818 1.00 63.38 83 ASP A CA 1
ATOM 648 C C . ASP A 1 83 ? -12.001 45.761 -2.971 1.00 63.38 83 ASP A C 1
ATOM 650 O O . ASP A 1 83 ? -12.743 46.474 -2.312 1.00 63.38 83 ASP A O 1
ATOM 654 N N . ASP A 1 84 ? -11.110 46.260 -3.826 1.00 58.56 84 ASP A N 1
ATOM 655 C CA . ASP A 1 84 ? -11.152 47.632 -4.343 1.00 58.56 84 ASP A CA 1
ATOM 656 C C . ASP A 1 84 ? -11.067 47.586 -5.872 1.00 58.56 84 ASP A C 1
ATOM 658 O O . ASP A 1 84 ? -10.097 48.025 -6.490 1.00 58.56 84 ASP A O 1
ATOM 662 N N . LYS A 1 85 ? -12.098 47.001 -6.489 1.00 55.94 85 LYS A N 1
ATOM 663 C CA . LYS A 1 85 ? -12.675 47.509 -7.738 1.00 55.94 85 LYS A CA 1
ATOM 664 C C . LYS A 1 85 ? -14.173 47.245 -7.724 1.00 55.94 85 LYS A C 1
ATOM 666 O O . LYS A 1 85 ? -14.608 46.099 -7.716 1.00 55.94 85 LYS A O 1
ATOM 671 N N . GLU A 1 86 ? -14.912 48.345 -7.712 1.00 55.16 86 GLU A N 1
ATOM 672 C CA . GLU A 1 86 ? -16.343 48.477 -7.958 1.00 55.16 86 GLU A CA 1
ATOM 673 C C . GLU A 1 86 ? -16.851 47.451 -8.986 1.00 55.16 86 GLU A C 1
ATOM 675 O O . GLU A 1 86 ? -16.593 47.576 -10.183 1.00 55.16 86 GLU A O 1
ATOM 680 N N . ASN A 1 87 ? -17.578 46.430 -8.533 1.00 55.16 87 ASN A N 1
ATOM 681 C CA . ASN A 1 87 ? -18.648 45.832 -9.323 1.00 55.16 87 ASN A CA 1
ATOM 682 C C . ASN A 1 87 ? -19.608 45.057 -8.413 1.00 55.16 87 ASN A C 1
ATOM 684 O O . ASN A 1 87 ? -19.186 44.430 -7.443 1.00 55.16 87 ASN A O 1
ATOM 688 N N . GLU A 1 88 ? -20.899 45.168 -8.710 1.00 49.91 88 GLU A N 1
ATOM 689 C CA . GLU A 1 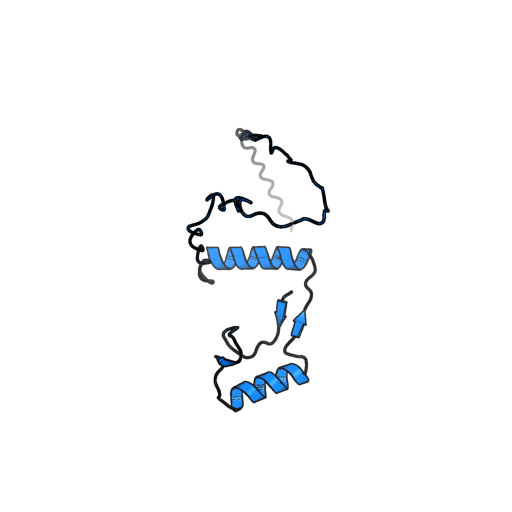88 ? -22.019 44.762 -7.863 1.00 49.91 88 GLU A CA 1
ATOM 690 C C . GLU A 1 88 ? -21.973 43.307 -7.361 1.00 49.91 88 GLU A C 1
ATOM 692 O O . GLU A 1 88 ? -21.518 42.381 -8.033 1.00 49.91 88 GLU A O 1
ATOM 697 N N . ALA A 1 89 ? -22.527 43.109 -6.162 1.00 51.69 89 ALA A N 1
ATOM 698 C CA . ALA A 1 89 ? -22.808 41.799 -5.580 1.00 51.69 89 ALA A CA 1
ATOM 699 C C . ALA A 1 89 ? -23.807 40.984 -6.446 1.00 51.69 89 ALA A C 1
ATOM 701 O O . ALA A 1 89 ? -24.565 41.551 -7.229 1.00 51.69 89 ALA A O 1
ATOM 702 N N . PRO A 1 90 ? -23.946 39.665 -6.204 1.00 49.28 90 PRO A N 1
ATOM 703 C CA . PRO A 1 90 ? -24.960 39.333 -5.210 1.00 49.28 90 PRO A CA 1
ATO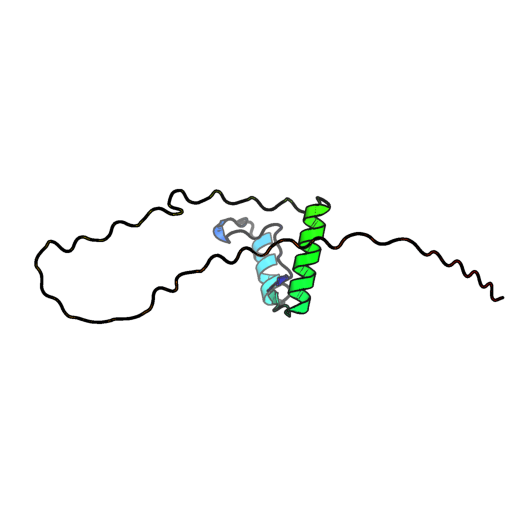M 704 C C . PRO A 1 90 ? -24.492 38.361 -4.125 1.00 49.28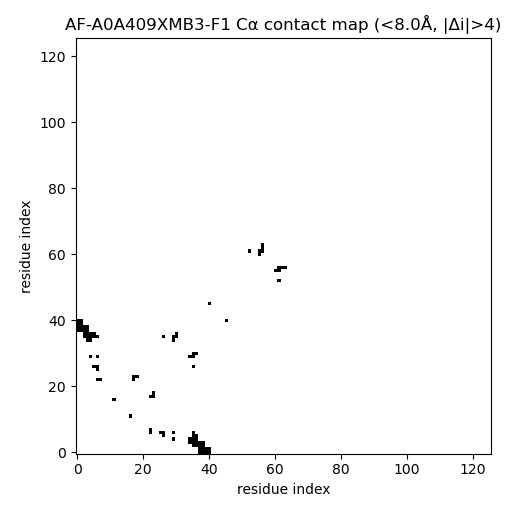 90 PRO A C 1
ATOM 706 O O . PRO A 1 90 ? -23.562 37.569 -4.251 1.00 49.28 90 PRO A O 1
ATOM 709 N N . ALA A 1 91 ? -25.198 38.500 -3.012 1.00 58.00 91 ALA A N 1
ATOM 710 C CA . ALA A 1 91 ? -24.925 37.973 -1.695 1.00 58.00 91 ALA A CA 1
ATOM 711 C C . ALA A 1 91 ? -24.920 36.437 -1.556 1.00 58.00 91 ALA A C 1
ATOM 713 O O . ALA A 1 91 ? -25.437 35.684 -2.380 1.00 58.00 91 ALA A O 1
ATOM 714 N N . SER A 1 92 ? -24.494 36.035 -0.350 1.00 54.91 92 SER A N 1
ATOM 715 C CA . SER A 1 92 ? -24.624 34.728 0.317 1.00 54.91 92 SER A CA 1
ATOM 716 C C . SER A 1 92 ? -23.371 33.837 0.197 1.00 54.91 92 SER A C 1
ATOM 718 O O . SER A 1 92 ? -22.832 33.636 -0.876 1.00 54.91 92 SER A O 1
ATOM 720 N N . LYS A 1 93 ? -22.813 33.260 1.268 1.00 48.84 93 LYS A N 1
ATOM 721 C CA . LYS A 1 93 ? -23.431 32.750 2.501 1.00 48.84 93 LYS A CA 1
ATOM 722 C C . LYS A 1 93 ? -22.496 32.898 3.710 1.00 48.84 93 LYS A C 1
ATOM 724 O O . LYS A 1 93 ? -21.295 32.667 3.630 1.00 48.84 93 LYS A O 1
ATOM 729 N N . LYS A 1 94 ? -23.105 33.220 4.854 1.00 52.66 94 LYS A N 1
ATOM 730 C CA . LYS A 1 94 ? -22.528 33.139 6.204 1.00 52.66 94 LYS A CA 1
ATOM 731 C C . LYS A 1 94 ? -22.183 31.692 6.603 1.00 52.66 94 LYS A C 1
ATOM 733 O O . LYS A 1 94 ? -22.796 30.735 6.131 1.00 52.66 94 LYS A O 1
ATOM 738 N N . SER A 1 95 ? -21.350 31.613 7.646 1.00 53.62 95 SER A N 1
ATOM 739 C CA . SER A 1 95 ? -21.107 30.503 8.592 1.00 53.62 95 SER A CA 1
ATOM 740 C C . SER A 1 95 ? -19.770 29.773 8.359 1.00 53.62 95 SER A C 1
ATOM 742 O O . SER A 1 95 ? -19.449 29.432 7.233 1.00 53.62 95 SER A O 1
ATOM 744 N N . ARG A 1 96 ? -18.922 29.511 9.365 1.00 48.69 96 ARG A N 1
ATOM 745 C CA . ARG A 1 96 ? -19.188 29.317 10.799 1.00 48.69 96 ARG A CA 1
ATOM 746 C C . ARG A 1 96 ? -17.892 29.467 11.634 1.00 48.69 96 ARG A C 1
ATOM 748 O O . ARG A 1 96 ? -16.825 29.060 11.195 1.00 48.69 96 ARG A O 1
ATOM 755 N N . CYS A 1 97 ? -18.065 30.040 12.826 1.00 35.38 97 CYS A N 1
ATOM 756 C CA . CYS A 1 97 ? -17.338 29.898 14.099 1.00 35.38 97 CYS A CA 1
ATOM 757 C C . CYS A 1 97 ? -15.818 29.640 14.118 1.00 35.38 97 CYS A C 1
ATOM 759 O O . CYS A 1 97 ? -15.332 28.543 13.854 1.00 35.38 97 CYS A O 1
ATOM 761 N N . ALA A 1 98 ? -15.097 30.640 14.630 1.00 48.91 98 ALA A N 1
ATOM 762 C CA . ALA A 1 98 ? -13.776 30.483 15.218 1.00 48.91 98 ALA A CA 1
ATOM 763 C C . ALA A 1 98 ? -13.872 29.645 16.505 1.00 48.91 98 ALA A C 1
ATOM 765 O O . ALA A 1 98 ? -14.481 30.070 17.483 1.00 48.91 98 ALA A O 1
ATOM 766 N N . VAL A 1 99 ? -13.256 28.463 16.508 1.00 49.38 99 VAL A N 1
ATOM 767 C CA . VAL A 1 99 ? -12.951 27.724 17.738 1.00 49.38 99 VAL A CA 1
ATOM 768 C C . VAL A 1 99 ? -11.519 28.070 18.122 1.00 49.38 99 VAL A C 1
ATOM 770 O O . VAL A 1 99 ? -10.558 27.615 17.497 1.00 49.38 99 VAL A O 1
ATOM 773 N N . SER A 1 100 ? -11.378 28.910 19.142 1.00 51.00 100 SER A N 1
ATOM 774 C CA . SER A 1 100 ? -10.127 29.120 19.862 1.00 51.00 100 SER A CA 1
ATOM 775 C C . SER A 1 100 ? -9.693 27.795 20.490 1.00 51.00 100 SER A C 1
ATOM 777 O O . SER A 1 100 ? -10.349 27.295 21.402 1.00 51.00 100 SER A O 1
ATOM 779 N N . LYS A 1 101 ? -8.593 27.208 20.011 1.00 50.81 101 LYS A N 1
ATOM 780 C CA . LYS A 1 101 ? -7.955 26.084 20.703 1.00 50.81 101 LYS A CA 1
ATOM 781 C C . LYS A 1 101 ? -7.223 26.624 21.927 1.00 50.81 101 LYS A C 1
ATOM 783 O O . LYS A 1 101 ? -6.140 27.194 21.807 1.00 50.81 101 LYS A O 1
ATOM 788 N N . SER A 1 102 ? -7.836 26.448 23.091 1.00 45.12 102 SER A N 1
ATOM 789 C CA . SER A 1 102 ? -7.168 26.513 24.382 1.00 45.12 102 SER A CA 1
ATOM 790 C C . SER A 1 102 ? -6.072 25.444 24.434 1.00 45.12 102 SER A C 1
ATOM 792 O O . SER A 1 102 ? -6.261 24.283 24.071 1.00 45.12 102 SER A O 1
ATOM 794 N N . LYS A 1 103 ? -4.880 25.881 24.829 1.00 45.62 103 LYS A N 1
ATOM 795 C CA . LYS A 1 103 ? -3.675 25.075 24.993 1.00 45.62 103 LYS A CA 1
ATOM 796 C C . LYS A 1 103 ? -3.746 24.397 26.363 1.00 45.62 103 LYS A C 1
ATOM 798 O O . LYS A 1 103 ? -3.424 25.030 27.361 1.00 45.62 103 LYS A O 1
ATOM 803 N N . SER A 1 104 ? -4.190 23.143 26.427 1.00 40.56 104 SER A N 1
ATOM 804 C CA . SER A 1 104 ? -4.076 22.326 27.641 1.00 40.56 104 SER A CA 1
ATOM 805 C C . SER A 1 104 ? -2.765 21.541 27.605 1.00 40.56 104 SER A C 1
ATOM 807 O O . SER A 1 104 ? -2.642 20.527 26.918 1.00 40.56 104 SER A O 1
ATOM 809 N N . THR A 1 105 ? -1.776 22.060 28.327 1.00 44.28 105 THR A N 1
ATOM 810 C CA . THR A 1 105 ? -0.555 21.359 28.725 1.00 44.28 105 THR A CA 1
ATOM 811 C C . THR A 1 105 ? -0.948 20.177 29.610 1.00 44.28 105 THR A C 1
ATOM 813 O O . THR A 1 105 ? -1.390 20.379 30.737 1.00 44.28 105 THR A O 1
ATOM 816 N N . ILE A 1 106 ? -0.822 18.952 29.102 1.00 46.69 106 ILE A N 1
ATOM 817 C CA . ILE A 1 106 ? -0.867 17.753 29.942 1.00 46.69 106 ILE A CA 1
ATOM 818 C C . ILE A 1 106 ? 0.521 17.630 30.563 1.00 46.69 106 ILE A C 1
ATOM 820 O O . ILE A 1 106 ? 1.510 17.473 29.849 1.00 46.69 106 ILE A O 1
ATOM 824 N N . GLN A 1 107 ? 0.579 17.793 31.882 1.00 49.38 107 GLN A N 1
ATOM 825 C CA . GLN A 1 107 ? 1.761 17.502 32.677 1.00 49.38 107 GLN A CA 1
ATOM 826 C C . GLN A 1 107 ? 2.001 15.990 32.661 1.00 49.38 107 GLN A C 1
ATOM 828 O O . GLN A 1 107 ? 1.098 15.201 32.940 1.00 49.38 107 GLN A O 1
ATOM 833 N N . GLU A 1 108 ? 3.223 15.614 32.301 1.00 42.62 108 GLU A N 1
ATOM 834 C CA . GLU A 1 108 ? 3.806 14.301 32.545 1.00 42.62 108 GLU A CA 1
ATOM 835 C C . GLU A 1 108 ? 3.770 14.043 34.056 1.00 42.62 108 GLU A C 1
ATOM 837 O O . GLU A 1 108 ? 4.407 14.755 34.831 1.00 42.62 108 GLU A O 1
ATOM 842 N N . VAL A 1 109 ? 2.988 13.055 34.484 1.00 44.84 109 VAL A N 1
ATOM 843 C CA . VAL A 1 109 ? 3.119 12.482 35.823 1.00 44.84 109 VAL A CA 1
ATOM 844 C C . VAL A 1 109 ? 3.914 11.198 35.654 1.00 44.84 109 VAL A C 1
ATOM 846 O O . VAL A 1 109 ? 3.396 10.199 35.156 1.00 44.84 109 VAL A O 1
ATOM 849 N N . GLU A 1 110 ? 5.186 11.247 36.039 1.00 54.84 110 GLU A N 1
ATOM 850 C CA . GLU A 1 110 ? 6.011 10.061 36.251 1.00 54.84 110 GLU A CA 1
ATOM 851 C C . GLU A 1 110 ? 5.380 9.171 37.335 1.00 54.84 110 GLU A C 1
ATOM 853 O O . GLU A 1 110 ? 5.107 9.654 38.441 1.00 54.84 110 GLU A O 1
ATOM 858 N N . PRO A 1 111 ? 5.199 7.860 37.108 1.00 51.56 111 PRO A N 1
ATOM 859 C CA . PRO A 1 111 ? 5.046 6.936 38.213 1.00 51.56 111 PRO A CA 1
ATOM 860 C C . PRO A 1 111 ? 6.425 6.592 38.787 1.00 51.56 111 PRO A C 1
ATOM 862 O O . PRO A 1 111 ? 7.219 5.863 38.191 1.00 51.56 111 PRO A O 1
ATOM 865 N N . LYS A 1 112 ? 6.674 7.131 39.986 1.00 42.19 112 LYS A N 1
ATOM 866 C CA . LYS A 1 112 ? 7.738 6.724 40.907 1.00 42.19 112 LYS A CA 1
ATOM 867 C C . LYS A 1 112 ? 7.728 5.211 41.143 1.00 42.19 112 LYS A C 1
ATOM 869 O O . LYS A 1 112 ? 6.685 4.600 41.369 1.00 42.19 112 LYS A O 1
ATOM 874 N N . SER A 1 113 ? 8.940 4.675 41.148 1.00 54.78 113 SER A N 1
ATOM 875 C CA . SER A 1 113 ? 9.372 3.352 41.587 1.00 54.78 113 SER A CA 1
ATOM 876 C C . SER A 1 113 ? 8.720 2.847 42.879 1.00 54.78 113 SER A C 1
ATOM 878 O O . SER A 1 113 ? 8.618 3.595 43.850 1.00 54.78 113 SER A O 1
ATOM 880 N N . LYS A 1 114 ? 8.410 1.541 42.920 1.00 55.59 114 LYS A N 1
ATOM 881 C CA . LYS A 1 114 ? 8.493 0.691 44.123 1.00 55.59 114 LYS A CA 1
ATOM 882 C C . LYS A 1 114 ? 8.850 -0.759 43.750 1.00 55.59 114 LYS A C 1
ATOM 884 O O . LYS A 1 114 ? 8.060 -1.445 43.117 1.00 55.59 114 LYS A O 1
ATOM 889 N N . GLU A 1 115 ? 10.077 -1.132 44.114 1.00 44.62 115 GLU A N 1
ATOM 890 C CA . GLU A 1 115 ? 10.467 -2.310 44.913 1.00 44.62 115 GLU A CA 1
ATOM 891 C C . GLU A 1 115 ? 9.879 -3.703 44.580 1.00 44.62 115 GLU A C 1
ATOM 893 O O . GLU A 1 115 ? 8.708 -3.995 44.803 1.00 44.62 115 GLU A O 1
ATOM 898 N N . VAL A 1 116 ? 10.790 -4.564 44.107 1.00 48.03 116 VAL A N 1
ATOM 899 C CA . VAL A 1 116 ? 11.074 -5.966 44.490 1.00 48.03 116 VAL A CA 1
ATOM 900 C C . VAL A 1 116 ? 10.130 -6.635 45.505 1.00 48.03 116 VAL A C 1
ATOM 902 O O . VAL A 1 116 ? 10.113 -6.238 46.662 1.00 48.03 116 VAL A O 1
ATOM 905 N N . VAL A 1 117 ? 9.533 -7.775 45.121 1.00 46.47 117 VAL A N 1
ATOM 906 C CA . VAL A 1 117 ? 9.490 -9.006 45.943 1.00 46.47 117 VAL A CA 1
ATOM 907 C C . VAL A 1 117 ? 9.573 -10.211 45.000 1.00 46.47 117 VAL A C 1
ATOM 909 O O . VAL A 1 117 ? 8.693 -10.420 44.169 1.00 46.47 117 VAL A O 1
ATOM 912 N N . GLY A 1 118 ? 10.663 -10.974 45.111 1.00 44.81 118 GLY A N 1
ATOM 913 C CA . GLY A 1 118 ? 10.800 -12.296 44.507 1.00 44.81 118 GLY A CA 1
ATOM 914 C C . GLY A 1 118 ? 10.028 -13.344 45.307 1.00 44.81 118 GLY A C 1
ATOM 915 O O . GLY A 1 118 ? 9.853 -13.219 46.520 1.00 44.81 118 GLY A O 1
ATOM 916 N N . SER A 1 119 ? 9.551 -14.381 44.631 1.00 50.66 119 SER A N 1
ATOM 917 C CA . SER A 1 119 ? 9.066 -15.598 45.281 1.00 50.66 119 SER A CA 1
ATOM 918 C C . SER A 1 119 ? 9.324 -16.772 44.348 1.00 50.66 119 SER A C 1
ATOM 920 O O . SER A 1 119 ? 8.540 -17.046 43.441 1.00 50.66 119 SER A O 1
ATOM 922 N N . ASP A 1 120 ? 10.468 -17.414 44.568 1.00 51.44 120 ASP A N 1
ATOM 923 C CA . ASP A 1 120 ? 10.743 -18.787 44.166 1.00 51.44 120 ASP A CA 1
ATOM 924 C C . ASP A 1 120 ? 9.638 -19.705 44.689 1.00 51.44 120 ASP A C 1
ATOM 926 O O . ASP A 1 120 ? 9.359 -19.684 45.886 1.00 51.44 120 ASP A O 1
ATOM 930 N N . LEU A 1 121 ? 9.047 -20.529 43.822 1.00 53.12 121 LEU A N 1
ATOM 931 C CA . LEU A 1 121 ? 8.446 -21.804 44.218 1.00 53.12 121 LEU A CA 1
ATOM 932 C C . LEU A 1 121 ? 8.668 -22.832 43.104 1.00 53.12 121 LEU A C 1
ATOM 934 O O . LEU A 1 121 ? 7.855 -23.025 42.200 1.00 53.12 121 LEU A O 1
ATOM 938 N N . GLU A 1 122 ? 9.824 -23.474 43.216 1.00 54.81 122 GLU A N 1
ATOM 939 C CA . GLU A 1 122 ? 10.094 -24.853 42.820 1.00 54.81 122 GLU A CA 1
ATOM 940 C C . GLU A 1 122 ? 8.930 -25.763 43.243 1.00 54.81 122 GLU A C 1
ATOM 942 O O . GLU A 1 122 ? 8.574 -25.811 44.419 1.00 54.81 122 GLU A O 1
ATOM 947 N N . THR A 1 123 ? 8.351 -26.514 42.305 1.00 55.03 123 THR A N 1
ATOM 948 C CA . THR A 1 123 ? 7.709 -27.795 42.628 1.00 55.03 123 THR A CA 1
ATOM 949 C C . THR A 1 123 ? 7.938 -28.783 41.489 1.00 55.03 123 THR A C 1
ATOM 951 O O . THR A 1 123 ? 7.292 -28.736 40.445 1.00 55.03 123 THR A O 1
ATOM 954 N N . ASP A 1 124 ? 8.889 -29.682 41.730 1.00 59.50 124 ASP A N 1
ATOM 955 C CA . ASP A 1 124 ? 9.022 -30.980 41.077 1.00 59.50 124 ASP A CA 1
ATOM 956 C C . ASP A 1 124 ? 7.728 -31.784 41.218 1.00 59.50 124 ASP A C 1
ATOM 958 O O . ASP A 1 124 ? 7.272 -32.034 42.338 1.00 59.50 124 ASP A O 1
ATOM 962 N N . ILE A 1 125 ? 7.180 -32.277 40.105 1.00 57.88 125 ILE A N 1
ATOM 963 C CA . ILE A 1 125 ? 6.242 -33.404 40.127 1.00 57.88 125 ILE A CA 1
ATOM 964 C C . ILE A 1 125 ? 6.560 -34.365 38.970 1.00 57.88 125 ILE A C 1
ATOM 966 O O . ILE A 1 125 ? 6.116 -34.159 37.846 1.00 57.88 125 ILE A O 1
ATOM 970 N N . LYS A 1 126 ? 7.316 -35.403 39.359 1.00 58.56 126 LYS A N 1
ATOM 971 C CA . LYS A 1 126 ? 7.335 -36.829 38.955 1.00 58.56 126 LYS A CA 1
ATOM 972 C C . LYS A 1 126 ? 7.415 -37.232 37.484 1.00 58.56 126 LYS A C 1
ATOM 974 O O . LYS A 1 126 ? 6.405 -37.097 36.765 1.00 58.56 126 LYS A O 1
#

Mean predicted aligned error: 17.78 Å

Sequence (126 aa):
LELIGWTYEKLVNPSKLSTSLPGL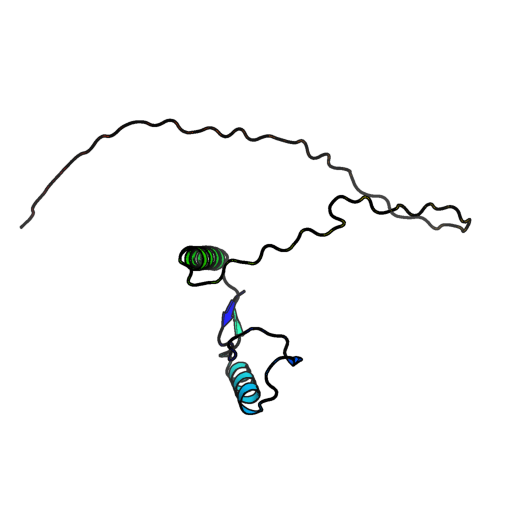RKLLDALNDGTCKFIKLTTAQLLQHCQDHKKAIKDGSLPAPKKRQPRKDIGTKRPRATDDKENEAPASKKSRCAVSKSKSTIQEVEPKSKEVVGSDLETDIK

Solvent-accessible surface area (backbone atoms only — not comparable to full-atom values): 8970 Å² total; per-residue (Å²): 110,46,79,41,57,71,83,58,100,65,96,64,61,75,92,75,46,75,86,49,65,70,61,53,49,54,45,50,49,28,45,73,73,59,54,30,43,78,43,82,60,52,75,69,56,48,52,50,51,54,49,52,54,51,47,35,34,74,73,59,80,35,82,74,81,80,80,76,79,78,63,90,64,70,88,59,81,74,84,74,85,77,90,81,71,97,70,84,84,83,85,85,80,88,86,82,80,89,76,82,80,78,85,78,82,80,76,86,77,81,84,78,88,78,83,90,82,89,78,91,76,89,76,92,80,136